Protein AF-A0A3D3F859-F1 (afdb_monomer)

Radius of gyration: 17.08 Å; Cα contacts (8 Å, |Δi|>4): 327; chains: 1; bounding box: 38×38×48 Å

Solvent-accessible surface area (backbone atoms only — not comparable to full-atom values): 7561 Å² total; per-residue (Å²): 124,96,85,59,93,46,58,95,74,42,59,61,60,40,31,48,37,22,49,73,57,42,80,54,40,36,91,86,74,36,31,60,62,65,73,79,54,64,38,40,60,86,56,61,68,41,61,53,76,40,70,26,67,45,70,56,100,63,44,75,45,24,84,40,12,32,36,32,29,44,62,58,16,49,78,38,71,59,47,74,49,77,48,78,49,73,48,87,45,74,31,44,40,35,43,32,40,36,41,23,63,10,62,39,98,88,68,44,11,40,25,40,34,42,12,32,37,37,22,83,56,28,70,51,84,89,40,62,29,81,48,77,31,74,49,78,30,77,72

Structure (mmCIF, N/CA/C/O backbone):
data_AF-A0A3D3F859-F1
#
_entry.id   AF-A0A3D3F859-F1
#
loop_
_atom_site.group_PDB
_atom_site.id
_atom_site.type_symbol
_atom_site.label_atom_id
_atom_site.label_alt_id
_atom_site.label_comp_id
_atom_site.label_asym_id
_atom_site.label_entity_id
_atom_site.label_seq_id
_atom_site.pdbx_PDB_ins_code
_atom_site.Cartn_x
_atom_site.Cartn_y
_atom_site.Cartn_z
_atom_site.occupancy
_atom_site.B_iso_or_equiv
_atom_site.auth_seq_id
_atom_site.auth_comp_id
_atom_site.auth_asym_id
_atom_site.auth_atom_id
_atom_site.pdbx_PDB_model_num
ATOM 1 N N . SER A 1 1 ? 14.978 -1.608 -13.515 1.00 47.59 1 SER A N 1
ATOM 2 C CA . SER A 1 1 ? 13.926 -1.858 -14.524 1.00 47.59 1 SER A CA 1
ATOM 3 C C . SER A 1 1 ? 13.729 -0.610 -15.373 1.00 47.59 1 SER A C 1
ATOM 5 O O . SER A 1 1 ? 13.739 0.492 -14.827 1.00 47.59 1 SER A O 1
ATOM 7 N N . GLN A 1 2 ? 13.616 -0.781 -16.689 1.00 55.16 2 GLN A N 1
ATOM 8 C CA . GLN A 1 2 ? 13.474 0.282 -17.695 1.00 55.16 2 GLN A CA 1
ATOM 9 C C . GLN A 1 2 ? 12.025 0.810 -17.804 1.00 55.16 2 GLN A C 1
ATOM 11 O O . GLN A 1 2 ? 11.792 1.817 -18.457 1.00 55.16 2 GLN A O 1
ATOM 16 N N . PHE A 1 3 ? 11.070 0.176 -17.106 1.00 68.19 3 PHE A N 1
ATOM 17 C CA . PHE A 1 3 ? 9.626 0.457 -17.197 1.00 68.19 3 PHE A CA 1
ATOM 18 C C . PHE A 1 3 ? 8.995 0.992 -15.901 1.00 68.19 3 PHE A C 1
ATOM 20 O O . PHE A 1 3 ? 7.774 1.012 -15.766 1.00 68.19 3 PHE A O 1
ATOM 27 N N . ARG A 1 4 ? 9.804 1.384 -14.909 1.00 74.38 4 ARG A N 1
ATOM 28 C CA . ARG A 1 4 ? 9.305 1.986 -13.663 1.00 74.38 4 ARG A CA 1
ATOM 29 C C . ARG A 1 4 ? 9.427 3.502 -13.749 1.00 74.38 4 ARG A C 1
ATOM 31 O O . ARG A 1 4 ? 10.433 4.000 -14.250 1.00 74.38 4 ARG A O 1
ATOM 38 N N . PHE A 1 5 ? 8.430 4.207 -13.222 1.00 80.31 5 PHE A N 1
ATOM 39 C CA . PHE A 1 5 ? 8.507 5.650 -13.031 1.00 80.31 5 PHE A CA 1
ATOM 40 C C . PHE A 1 5 ? 9.742 6.008 -12.191 1.00 80.31 5 PHE A C 1
ATOM 42 O O . PHE A 1 5 ? 10.028 5.345 -11.192 1.00 80.31 5 PHE A O 1
ATOM 49 N N . ARG A 1 6 ? 10.491 7.022 -12.629 1.00 82.81 6 ARG A N 1
ATOM 50 C CA . ARG A 1 6 ? 11.682 7.524 -11.938 1.00 82.81 6 ARG A CA 1
ATOM 51 C C . ARG A 1 6 ? 11.465 8.983 -11.592 1.00 82.81 6 ARG A C 1
ATOM 53 O O . ARG A 1 6 ? 11.428 9.824 -12.492 1.00 82.81 6 ARG A O 1
ATOM 60 N N . SER A 1 7 ? 11.362 9.284 -10.303 1.00 79.94 7 SER A N 1
ATOM 61 C CA . SER A 1 7 ? 11.333 10.668 -9.844 1.00 79.94 7 SER A CA 1
ATOM 62 C C . SER A 1 7 ? 12.655 11.349 -10.213 1.00 79.94 7 SER A C 1
ATOM 64 O O . SER A 1 7 ? 13.728 10.891 -9.825 1.00 79.94 7 SER A O 1
ATOM 66 N N . ARG A 1 8 ? 12.592 12.406 -11.037 1.00 8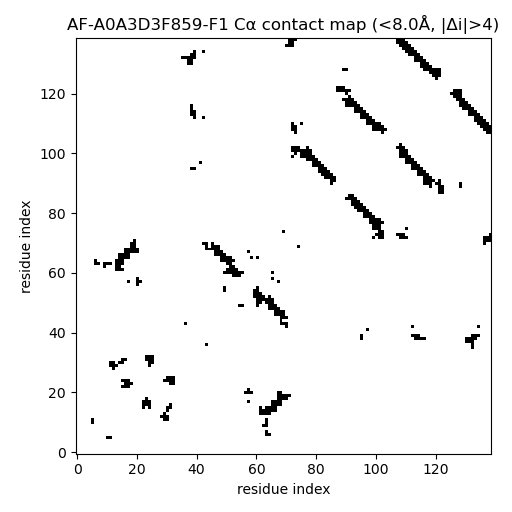4.00 8 ARG A N 1
ATOM 67 C CA . ARG A 1 8 ? 13.758 13.177 -11.530 1.00 84.00 8 ARG A CA 1
ATOM 68 C C . ARG A 1 8 ? 14.866 12.346 -12.208 1.00 84.00 8 ARG A C 1
ATOM 70 O O . ARG A 1 8 ? 16.006 12.786 -12.282 1.00 84.00 8 ARG A O 1
ATOM 77 N N . GLY A 1 9 ? 14.544 11.154 -12.712 1.00 84.56 9 GLY A N 1
ATOM 78 C CA . GLY A 1 9 ? 15.522 10.257 -13.339 1.00 84.56 9 GLY A CA 1
ATOM 79 C C . GLY A 1 9 ? 16.397 9.461 -12.361 1.00 84.56 9 GLY A C 1
ATOM 80 O O . GLY A 1 9 ? 17.195 8.643 -12.821 1.00 84.56 9 GLY A O 1
ATOM 81 N N . TYR A 1 10 ? 16.217 9.631 -11.046 1.00 86.75 10 TYR A N 1
ATOM 82 C CA . TYR A 1 10 ? 16.963 8.882 -10.036 1.00 86.75 10 TYR A CA 1
ATOM 83 C C . TYR A 1 10 ? 16.599 7.391 -10.025 1.00 86.75 10 TYR A C 1
ATOM 85 O O . TYR A 1 10 ? 15.497 6.970 -10.395 1.00 86.75 10 TYR A O 1
ATOM 93 N N . GLU A 1 11 ? 17.561 6.570 -9.607 1.00 86.31 11 GLU A N 1
ATOM 94 C CA . GLU A 1 11 ? 17.341 5.146 -9.367 1.00 86.31 11 GLU A CA 1
ATOM 95 C C . GLU A 1 11 ? 16.523 4.907 -8.088 1.00 86.31 11 GLU A C 1
ATOM 97 O O . GLU A 1 11 ? 16.605 5.672 -7.136 1.00 86.31 11 GLU A O 1
ATOM 102 N N . ASN A 1 12 ? 15.807 3.779 -8.020 1.00 84.44 12 ASN A N 1
ATOM 103 C CA . ASN A 1 12 ? 14.978 3.393 -6.864 1.00 84.44 12 ASN A CA 1
ATOM 104 C C . ASN A 1 12 ? 15.759 3.273 -5.545 1.00 84.44 12 ASN A C 1
ATOM 106 O O . ASN A 1 12 ? 15.176 3.356 -4.476 1.00 84.44 12 ASN A O 1
ATOM 110 N N . ARG A 1 13 ? 17.079 3.053 -5.603 1.00 86.38 13 ARG A N 1
ATOM 111 C CA . ARG A 1 13 ? 17.914 2.988 -4.391 1.00 86.38 13 ARG A CA 1
ATOM 112 C C . ARG A 1 13 ? 17.945 4.309 -3.617 1.00 86.38 13 ARG A C 1
ATOM 114 O O . ARG A 1 13 ? 18.386 4.338 -2.481 1.00 86.38 13 ARG A O 1
ATOM 121 N N . PHE A 1 14 ? 17.555 5.392 -4.285 1.00 88.25 14 PHE A N 1
ATOM 122 C CA . PHE A 1 14 ? 17.487 6.738 -3.742 1.00 88.25 14 PHE A CA 1
ATOM 123 C C . PHE A 1 14 ? 16.060 7.128 -3.333 1.00 88.25 14 PHE A C 1
ATOM 125 O O . PHE A 1 14 ? 15.814 8.295 -3.048 1.00 88.25 14 PHE A O 1
ATOM 132 N N . GLU A 1 15 ? 15.112 6.189 -3.373 1.00 89.06 15 GLU A N 1
ATOM 133 C CA . GLU A 1 15 ? 13.750 6.371 -2.880 1.00 89.06 15 GLU A CA 1
ATOM 134 C C . GLU A 1 15 ? 13.597 5.564 -1.593 1.00 89.06 15 GLU A C 1
ATOM 136 O O . GLU A 1 15 ? 13.706 4.335 -1.604 1.00 89.06 15 GLU A O 1
ATOM 141 N N . ASP A 1 16 ? 13.315 6.241 -0.486 1.00 91.06 16 ASP A N 1
ATOM 142 C CA . ASP A 1 16 ? 13.152 5.575 0.803 1.00 91.06 16 ASP A CA 1
ATOM 143 C C . ASP A 1 16 ? 11.683 5.287 1.089 1.00 91.06 16 ASP A C 1
ATOM 145 O O . ASP A 1 16 ? 10.813 6.147 0.945 1.00 91.06 16 ASP A O 1
ATOM 149 N N . ARG A 1 17 ? 11.394 4.061 1.519 1.00 91.75 17 ARG A N 1
ATOM 150 C CA . ARG A 1 17 ? 10.056 3.637 1.911 1.00 91.75 17 ARG A CA 1
ATOM 151 C C . ARG A 1 17 ? 10.042 3.152 3.339 1.00 91.75 17 ARG A C 1
ATOM 153 O O . ARG A 1 17 ? 10.797 2.265 3.740 1.00 91.75 17 ARG A O 1
ATOM 160 N N . TYR A 1 18 ? 9.105 3.713 4.075 1.00 93.12 18 TYR A N 1
ATOM 161 C CA . TYR A 1 18 ? 8.867 3.435 5.468 1.00 93.12 18 TYR A CA 1
ATOM 162 C C . TYR A 1 18 ? 7.504 2.771 5.630 1.00 93.12 18 TYR A C 1
ATOM 164 O O . TYR A 1 18 ? 6.578 3.019 4.856 1.00 93.12 18 TYR A O 1
ATOM 172 N N . ILE A 1 19 ? 7.378 1.916 6.638 1.00 92.81 19 ILE A N 1
ATOM 173 C CA . ILE A 1 19 ? 6.081 1.457 7.131 1.00 92.81 19 ILE A CA 1
ATOM 174 C C . ILE A 1 19 ? 6.026 1.817 8.605 1.00 92.81 19 ILE A C 1
ATOM 176 O O . ILE A 1 19 ? 6.883 1.398 9.384 1.00 92.81 19 ILE A O 1
ATOM 180 N N . ASN A 1 20 ? 5.032 2.619 8.983 1.00 91.69 20 ASN A N 1
ATOM 181 C CA . ASN A 1 20 ? 4.878 3.148 10.338 1.00 91.69 20 ASN A CA 1
ATOM 182 C C . ASN A 1 20 ? 6.162 3.820 10.877 1.00 91.69 20 ASN A C 1
ATOM 184 O O . ASN A 1 20 ? 6.457 3.728 12.066 1.00 91.69 20 ASN A O 1
ATOM 188 N N . GLY A 1 21 ? 6.929 4.485 10.004 1.00 90.38 21 GLY A N 1
ATOM 189 C CA . GLY A 1 21 ? 8.180 5.172 10.349 1.00 90.38 21 GLY A CA 1
ATOM 190 C C . GLY A 1 21 ? 9.432 4.288 10.410 1.00 90.38 21 GLY A C 1
ATOM 191 O O . GLY A 1 21 ? 10.530 4.807 10.581 1.00 90.38 21 GLY A O 1
ATOM 192 N N . VAL A 1 22 ? 9.312 2.972 10.226 1.00 91.25 22 VAL A N 1
ATOM 193 C CA . VAL A 1 22 ? 10.462 2.055 10.134 1.00 91.25 22 VAL A CA 1
ATOM 194 C C . VAL A 1 22 ? 10.880 1.925 8.674 1.00 91.25 22 VAL A C 1
ATOM 196 O O . VAL A 1 22 ? 10.012 1.801 7.818 1.00 91.25 22 VAL A O 1
ATOM 199 N N . ASN A 1 23 ? 12.179 1.956 8.364 1.00 91.31 23 ASN A N 1
ATOM 200 C CA . ASN A 1 23 ? 12.660 1.791 6.989 1.00 91.31 23 ASN A CA 1
ATOM 201 C C . ASN A 1 23 ? 12.492 0.327 6.534 1.00 91.31 23 ASN A C 1
ATOM 203 O O . ASN A 1 23 ? 12.934 -0.592 7.223 1.00 91.31 23 ASN A O 1
ATOM 207 N N . PHE A 1 24 ? 11.849 0.120 5.383 1.00 91.88 24 PHE A N 1
ATOM 208 C CA . PHE A 1 24 ? 11.580 -1.198 4.792 1.00 91.88 24 PHE A CA 1
ATOM 209 C C . PHE A 1 24 ? 12.299 -1.412 3.450 1.00 91.88 24 PHE A C 1
ATOM 211 O O . PHE A 1 24 ? 11.985 -2.353 2.710 1.00 91.88 24 PHE A O 1
ATOM 218 N N . ASN A 1 25 ? 13.261 -0.554 3.107 1.00 91.31 25 ASN A N 1
ATOM 219 C CA . ASN A 1 25 ? 14.145 -0.812 1.982 1.00 91.31 25 ASN A CA 1
ATOM 220 C C . ASN A 1 25 ? 15.071 -1.989 2.319 1.00 91.31 25 ASN A C 1
ATOM 222 O O . ASN A 1 25 ? 15.553 -2.147 3.439 1.00 91.31 25 ASN A O 1
ATOM 226 N N . ASP A 1 26 ? 15.304 -2.844 1.328 1.00 89.44 26 ASP A N 1
ATOM 227 C CA . ASP A 1 26 ? 16.219 -3.978 1.429 1.00 89.44 26 ASP A CA 1
ATOM 228 C C . ASP A 1 26 ? 17.637 -3.481 1.763 1.00 89.44 26 ASP A C 1
ATOM 230 O O . ASP A 1 26 ? 18.154 -2.603 1.077 1.00 89.44 26 ASP A O 1
ATOM 234 N N . GLN A 1 27 ? 18.279 -4.047 2.788 1.00 85.75 27 GLN A N 1
ATOM 235 C CA . GLN A 1 27 ? 19.609 -3.609 3.237 1.00 85.75 27 GLN A CA 1
ATOM 236 C C . GLN A 1 27 ? 20.711 -3.844 2.193 1.00 85.75 27 GLN A C 1
ATOM 238 O O . GLN A 1 27 ? 21.713 -3.135 2.188 1.00 85.75 27 GLN A O 1
ATOM 243 N N . ILE A 1 28 ? 20.539 -4.828 1.306 1.00 86.62 28 ILE A N 1
ATOM 244 C CA . ILE A 1 28 ? 21.525 -5.187 0.282 1.00 86.62 28 ILE A CA 1
ATOM 245 C C . ILE A 1 28 ? 21.252 -4.399 -0.998 1.00 86.62 28 ILE A C 1
ATOM 247 O O . ILE A 1 28 ? 22.154 -3.801 -1.582 1.00 86.62 28 ILE A O 1
ATOM 251 N N . ARG A 1 29 ? 20.000 -4.412 -1.468 1.00 85.25 29 ARG A N 1
ATOM 252 C CA . ARG A 1 29 ? 19.632 -3.793 -2.755 1.00 85.25 29 ARG A CA 1
ATOM 253 C C . ARG A 1 29 ? 19.266 -2.313 -2.635 1.00 85.25 29 ARG A C 1
ATOM 255 O O . ARG A 1 29 ? 19.185 -1.641 -3.661 1.00 85.25 29 ARG A O 1
ATOM 262 N N . GLY A 1 30 ? 19.011 -1.820 -1.426 1.00 87.62 30 GLY A N 1
ATOM 263 C CA . GLY A 1 30 ? 18.595 -0.444 -1.146 1.00 87.62 30 GLY A CA 1
ATOM 264 C C . GLY A 1 30 ? 17.189 -0.101 -1.637 1.00 87.62 30 GLY A C 1
ATOM 265 O O . GLY A 1 30 ? 16.835 1.068 -1.694 1.00 87.62 30 GLY A O 1
ATOM 266 N N . VAL A 1 31 ? 16.383 -1.090 -2.037 1.00 89.62 31 VAL A N 1
ATOM 267 C CA . VAL A 1 31 ? 15.070 -0.871 -2.665 1.00 89.62 31 VAL A CA 1
ATOM 268 C C . VAL A 1 31 ? 13.955 -1.535 -1.879 1.00 89.62 31 VAL A C 1
ATOM 270 O O . VAL A 1 31 ? 14.120 -2.629 -1.345 1.00 89.62 31 VAL A O 1
ATOM 273 N N . PHE A 1 32 ? 12.781 -0.914 -1.872 1.00 89.69 32 PHE A N 1
ATOM 274 C CA . PHE A 1 32 ? 11.592 -1.519 -1.289 1.00 89.69 32 PHE A CA 1
ATOM 275 C C . PHE A 1 32 ? 11.128 -2.751 -2.070 1.00 89.69 32 PHE A C 1
ATOM 277 O O . PHE A 1 32 ? 10.984 -2.722 -3.300 1.00 89.69 32 PHE A O 1
ATOM 284 N N . ASN A 1 33 ? 10.833 -3.829 -1.347 1.00 88.12 33 ASN A N 1
ATOM 285 C CA . ASN A 1 33 ? 10.320 -5.045 -1.952 1.00 88.12 33 ASN A CA 1
ATOM 286 C C . ASN A 1 33 ? 8.792 -4.998 -2.102 1.00 88.12 33 ASN A C 1
ATOM 288 O O . ASN A 1 33 ? 8.053 -5.360 -1.198 1.00 88.12 33 ASN A O 1
ATOM 292 N N . TYR A 1 34 ? 8.302 -4.636 -3.285 1.00 85.25 34 TYR A N 1
ATOM 293 C CA . TYR A 1 34 ? 6.860 -4.598 -3.562 1.00 85.25 34 TYR A CA 1
ATOM 294 C C . TYR A 1 34 ? 6.177 -5.970 -3.564 1.00 85.25 34 TYR A C 1
ATOM 296 O O . TYR A 1 34 ? 4.948 -6.029 -3.512 1.00 85.25 34 TYR A O 1
ATOM 304 N N . SER A 1 35 ? 6.931 -7.073 -3.633 1.00 82.94 35 SER A N 1
ATOM 305 C CA . SER A 1 35 ? 6.326 -8.403 -3.568 1.00 82.94 35 SER A CA 1
ATOM 306 C C . SER A 1 35 ? 5.774 -8.714 -2.176 1.00 82.94 35 SER A C 1
ATOM 308 O O . SER A 1 35 ? 4.832 -9.495 -2.086 1.00 82.94 35 SER A O 1
ATOM 310 N N . SER A 1 36 ? 6.310 -8.097 -1.112 1.00 83.38 36 SER A N 1
ATOM 311 C CA . SER A 1 36 ? 5.851 -8.318 0.270 1.00 83.38 36 SER A CA 1
ATOM 312 C C . SER A 1 36 ? 4.452 -7.751 0.527 1.00 83.38 36 SER A C 1
ATOM 314 O O . SER A 1 36 ? 3.719 -8.270 1.360 1.00 83.38 36 SER A O 1
ATOM 316 N N . ILE A 1 37 ? 4.051 -6.733 -0.236 1.00 86.12 37 ILE A N 1
ATOM 317 C CA . ILE A 1 37 ? 2.727 -6.098 -0.157 1.00 86.12 37 ILE A CA 1
ATOM 318 C C . ILE A 1 37 ? 1.841 -6.432 -1.371 1.00 86.12 37 ILE A C 1
ATOM 320 O O . ILE A 1 37 ? 0.835 -5.772 -1.641 1.00 86.12 37 ILE A O 1
ATOM 324 N N . GLY A 1 38 ? 2.218 -7.473 -2.119 1.00 76.75 38 GLY A N 1
ATOM 325 C CA . GLY A 1 38 ? 1.740 -7.828 -3.456 1.00 76.75 38 GLY A CA 1
ATOM 326 C C . GLY A 1 38 ? 0.278 -8.264 -3.595 1.00 76.75 38 GLY A C 1
ATOM 327 O O . GLY A 1 38 ? -0.088 -8.733 -4.663 1.00 76.75 38 GLY A O 1
ATOM 328 N N . ALA A 1 39 ? -0.578 -8.094 -2.593 1.00 82.88 39 ALA A N 1
ATOM 329 C CA . ALA A 1 39 ? -2.037 -8.164 -2.722 1.00 82.88 39 ALA A CA 1
ATOM 330 C C . ALA A 1 39 ? -2.752 -7.417 -1.578 1.00 82.88 39 ALA A C 1
ATOM 332 O O . ALA A 1 39 ? -3.900 -7.712 -1.267 1.00 82.88 39 ALA A O 1
ATOM 333 N N . LEU A 1 40 ? -2.078 -6.440 -0.963 1.00 88.88 40 LEU A N 1
ATOM 334 C CA . LEU A 1 40 ? -2.549 -5.715 0.223 1.00 88.88 40 LEU A CA 1
ATOM 335 C C . LEU A 1 40 ? -2.806 -4.234 -0.072 1.00 88.88 40 LEU A C 1
ATOM 337 O O . LEU A 1 40 ? -2.660 -3.384 0.799 1.00 88.88 40 LEU A O 1
ATOM 341 N N . ASN A 1 41 ? -3.193 -3.907 -1.307 1.00 88.69 41 ASN A N 1
ATOM 342 C CA . ASN A 1 41 ? -3.323 -2.519 -1.759 1.00 88.69 41 ASN A CA 1
ATOM 343 C C . ASN A 1 41 ? -4.257 -1.670 -0.883 1.00 88.69 41 ASN A C 1
ATOM 345 O O . ASN A 1 41 ? -4.018 -0.478 -0.733 1.00 88.69 41 ASN A O 1
ATOM 349 N N . ASP A 1 42 ? -5.311 -2.266 -0.319 1.00 86.75 42 ASP A N 1
ATOM 350 C CA . ASP A 1 42 ? -6.222 -1.546 0.577 1.00 86.75 42 ASP A CA 1
ATOM 351 C C . ASP A 1 42 ? -5.557 -1.162 1.905 1.00 86.75 42 ASP A C 1
ATOM 353 O O . ASP A 1 42 ? -5.912 -0.135 2.480 1.00 86.75 42 ASP A O 1
ATOM 357 N N . MET A 1 43 ? -4.578 -1.948 2.359 1.00 89.56 43 MET A N 1
ATOM 358 C CA . MET A 1 43 ? -3.794 -1.674 3.567 1.00 89.56 43 MET A CA 1
ATOM 359 C C . MET A 1 43 ? -2.658 -0.686 3.275 1.00 89.56 43 MET A C 1
ATOM 361 O O . MET A 1 43 ? -2.316 0.154 4.094 1.00 89.56 43 MET A O 1
ATOM 365 N N . THR A 1 44 ? -2.082 -0.725 2.073 1.00 91.06 44 THR A N 1
ATOM 366 C CA . THR A 1 44 ? -0.900 0.089 1.742 1.00 91.06 44 THR A CA 1
ATOM 367 C C . THR A 1 44 ? -1.227 1.460 1.152 1.00 91.06 44 THR A C 1
ATOM 369 O O . THR A 1 44 ? -0.314 2.177 0.759 1.00 91.06 44 THR A O 1
ATOM 372 N N . ARG A 1 45 ? -2.510 1.799 0.985 1.00 87.94 45 ARG A N 1
ATOM 373 C CA . ARG A 1 45 ? -2.934 3.056 0.338 1.00 87.94 45 ARG A CA 1
ATOM 374 C C . ARG A 1 45 ? -2.834 4.277 1.246 1.00 87.94 45 ARG A C 1
ATOM 376 O O . ARG A 1 45 ? -2.849 5.393 0.744 1.00 87.94 45 ARG A O 1
ATOM 383 N N . ASN A 1 46 ? -2.850 4.059 2.557 1.00 90.19 46 ASN A N 1
ATOM 384 C CA . ASN A 1 46 ? -2.808 5.129 3.537 1.00 90.19 46 ASN A CA 1
ATOM 385 C C . ASN A 1 46 ? -1.349 5.445 3.853 1.00 90.19 46 ASN A C 1
ATOM 387 O O . ASN A 1 46 ? -0.579 4.532 4.152 1.00 90.19 46 ASN A O 1
ATOM 391 N N . GLY A 1 47 ? -0.964 6.712 3.787 1.00 89.06 47 GLY A N 1
ATOM 392 C CA . GLY A 1 47 ? 0.416 7.106 4.011 1.00 89.06 47 GLY A CA 1
ATOM 393 C C . GLY A 1 47 ? 0.709 8.533 3.588 1.00 89.06 47 GLY A C 1
ATOM 394 O O . GLY A 1 47 ? -0.117 9.199 2.966 1.00 89.06 47 GLY A O 1
ATOM 395 N N . ASP A 1 48 ? 1.924 8.951 3.911 1.00 90.69 48 ASP A N 1
ATOM 396 C CA . ASP A 1 48 ? 2.452 10.272 3.615 1.00 90.69 48 ASP A CA 1
ATOM 397 C C . ASP A 1 48 ? 3.603 10.145 2.623 1.00 90.69 48 ASP A C 1
ATOM 399 O O . ASP A 1 48 ? 4.463 9.273 2.753 1.00 90.69 48 ASP A O 1
ATOM 403 N N . ALA A 1 49 ? 3.646 11.035 1.637 1.00 90.00 49 ALA A N 1
ATOM 404 C CA . ALA A 1 49 ? 4.756 11.133 0.703 1.00 90.00 49 ALA A CA 1
ATOM 405 C C . ALA A 1 49 ? 5.409 12.503 0.849 1.00 90.00 49 ALA A C 1
ATOM 407 O O . ALA A 1 49 ? 4.744 13.538 0.788 1.00 90.00 49 ALA A O 1
ATOM 408 N N . VAL A 1 50 ? 6.723 12.501 1.030 1.00 89.56 50 VAL A N 1
ATOM 409 C CA . VAL A 1 50 ? 7.535 13.702 1.137 1.00 89.56 50 VAL A CA 1
ATOM 410 C C . VAL A 1 50 ? 8.503 13.739 -0.028 1.00 89.56 50 VAL A C 1
ATOM 412 O O . VAL A 1 50 ? 9.220 12.786 -0.337 1.00 89.56 50 VAL A O 1
ATOM 415 N N . ASN A 1 51 ? 8.481 14.868 -0.720 1.00 85.62 51 ASN A N 1
ATOM 416 C CA . ASN A 1 51 ? 9.248 15.040 -1.932 1.00 85.62 51 ASN A CA 1
ATOM 417 C C . ASN A 1 51 ? 10.671 15.488 -1.593 1.00 85.62 51 ASN A C 1
ATOM 419 O O . A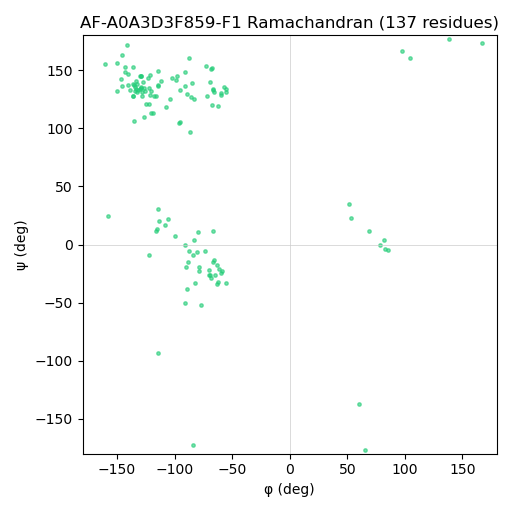SN A 1 51 ? 10.879 16.528 -0.967 1.00 85.62 51 ASN A O 1
ATOM 423 N N . TYR A 1 52 ? 11.648 14.749 -2.115 1.00 84.62 52 TYR A N 1
ATOM 424 C CA . TYR A 1 52 ? 13.064 15.116 -2.097 1.00 84.62 52 TYR A CA 1
ATOM 425 C C . TYR A 1 52 ? 13.627 15.281 -0.668 1.00 84.62 52 TYR A C 1
ATOM 427 O O . TYR A 1 52 ? 13.349 14.486 0.226 1.00 84.62 52 TYR A O 1
ATOM 435 N N . PHE A 1 53 ? 14.430 16.325 -0.457 1.00 84.62 53 PHE A N 1
ATOM 436 C CA . PHE A 1 53 ? 15.113 16.642 0.798 1.00 84.62 53 PHE A CA 1
ATOM 437 C C . PHE A 1 53 ? 14.230 17.329 1.846 1.00 84.62 53 PHE A C 1
ATOM 439 O O . PHE A 1 53 ? 14.753 17.880 2.812 1.00 84.62 53 PHE A O 1
ATOM 446 N N . ALA A 1 54 ? 12.912 17.380 1.648 1.00 85.19 54 ALA A N 1
ATOM 447 C CA . ALA A 1 54 ? 12.051 17.959 2.665 1.00 85.19 54 ALA A CA 1
ATOM 448 C C . ALA A 1 54 ? 12.086 17.075 3.931 1.00 85.19 54 ALA A C 1
ATOM 450 O O . ALA A 1 54 ? 11.940 15.853 3.824 1.00 85.19 54 ALA A O 1
ATOM 451 N N . PRO A 1 55 ? 12.288 17.665 5.123 1.00 83.75 55 PRO A N 1
ATOM 452 C CA . PRO A 1 55 ? 12.251 16.911 6.365 1.00 83.75 55 PRO A CA 1
ATOM 453 C C . PRO A 1 55 ? 10.825 16.431 6.648 1.00 83.75 55 PRO A C 1
ATOM 455 O O . PRO A 1 55 ? 9.842 17.074 6.275 1.00 83.75 55 PRO A O 1
ATOM 458 N N . SER A 1 56 ? 10.713 15.303 7.340 1.00 86.00 56 SER A N 1
ATOM 459 C CA . SER A 1 56 ? 9.438 14.711 7.742 1.00 86.00 56 SER A CA 1
ATOM 460 C C . SER A 1 56 ? 9.537 14.127 9.148 1.00 86.00 56 SER A C 1
ATOM 462 O O . SER A 1 56 ? 10.623 14.014 9.714 1.00 86.00 56 SER A O 1
ATOM 464 N N . SER A 1 57 ? 8.408 13.699 9.709 1.00 85.25 57 SER A N 1
ATOM 465 C CA . SER A 1 57 ? 8.369 13.029 11.015 1.00 85.25 57 SER A CA 1
ATOM 466 C C . SER A 1 57 ? 9.063 11.659 11.036 1.00 85.25 57 SER A C 1
ATOM 468 O O . SER A 1 57 ? 9.298 11.125 12.116 1.00 85.25 57 SER A O 1
ATOM 470 N N . PHE A 1 58 ? 9.385 11.086 9.873 1.00 85.38 58 PHE A N 1
ATOM 471 C CA . PHE A 1 58 ? 9.936 9.732 9.738 1.00 85.38 58 PHE A CA 1
ATOM 472 C C . PHE A 1 58 ? 11.296 9.676 9.025 1.00 85.38 58 PHE A C 1
ATOM 474 O O . PHE A 1 58 ? 11.934 8.626 9.005 1.00 85.38 58 PHE A O 1
ATOM 481 N N . THR A 1 59 ? 11.761 10.780 8.434 1.00 86.38 59 THR A N 1
ATOM 482 C CA . THR A 1 59 ? 13.067 10.852 7.767 1.00 86.38 59 THR A CA 1
ATOM 483 C C . THR A 1 59 ? 13.559 12.289 7.606 1.00 86.38 59 THR A C 1
ATOM 485 O O . THR A 1 59 ? 12.761 13.224 7.514 1.00 86.38 59 THR A O 1
ATOM 488 N N . PHE A 1 60 ? 14.880 12.449 7.493 1.00 84.19 60 PHE A N 1
ATOM 489 C CA . PHE A 1 60 ? 15.542 13.706 7.125 1.00 84.19 60 PHE A CA 1
ATOM 490 C C . PHE A 1 60 ? 15.391 14.062 5.633 1.00 84.19 60 PHE A C 1
ATOM 492 O O . PHE A 1 60 ? 15.796 15.147 5.224 1.00 84.19 60 PHE A O 1
ATOM 499 N N . GLY A 1 61 ? 14.791 13.172 4.837 1.00 81.44 61 GLY A N 1
ATOM 500 C CA . GLY A 1 61 ? 14.561 13.344 3.404 1.00 81.44 61 GLY A CA 1
ATOM 501 C C . GLY A 1 61 ? 15.534 12.522 2.560 1.00 81.44 61 GLY A C 1
ATOM 502 O O . GLY A 1 61 ? 16.593 12.102 3.027 1.00 81.44 61 GLY A O 1
ATOM 503 N N . SER A 1 62 ? 15.166 12.288 1.301 1.00 85.19 62 SER A N 1
ATOM 504 C CA . SER A 1 62 ? 15.936 11.463 0.365 1.00 85.19 62 SER A CA 1
ATOM 505 C C . SER A 1 62 ? 15.930 12.079 -1.023 1.00 85.19 62 SER A C 1
ATOM 507 O O . SER A 1 62 ? 14.945 12.688 -1.437 1.00 85.19 62 SER A O 1
ATOM 509 N N . ILE A 1 63 ? 17.013 11.935 -1.785 1.00 87.56 63 ILE A N 1
ATOM 510 C CA . ILE A 1 63 ? 17.156 12.629 -3.075 1.00 87.56 63 ILE A CA 1
ATOM 511 C C . ILE A 1 63 ? 16.082 12.209 -4.100 1.00 87.56 63 ILE A C 1
ATOM 513 O O . ILE A 1 63 ? 15.628 13.044 -4.888 1.00 87.56 63 ILE A O 1
ATOM 517 N N . GLY A 1 64 ? 15.626 10.952 -4.056 1.00 85.69 64 GLY A N 1
ATOM 518 C CA . GLY A 1 64 ? 14.517 10.426 -4.862 1.00 85.69 64 GLY A CA 1
ATOM 519 C C . GLY A 1 64 ? 13.131 10.618 -4.234 1.00 85.69 64 GLY A C 1
ATOM 520 O O . GLY A 1 64 ? 12.128 10.386 -4.906 1.00 85.69 64 GLY A O 1
ATOM 521 N N . GLY A 1 65 ? 13.063 11.115 -2.997 1.00 89.69 65 GLY A N 1
ATOM 522 C CA . GLY A 1 65 ? 11.845 11.246 -2.199 1.00 89.69 65 GLY A CA 1
ATOM 523 C C . GLY A 1 65 ? 11.652 10.101 -1.209 1.00 89.69 65 GLY A C 1
ATOM 524 O O . GLY A 1 65 ? 12.328 9.071 -1.266 1.00 89.69 65 GLY A O 1
ATOM 525 N N . SER A 1 66 ? 10.729 10.308 -0.275 1.00 91.19 66 SER A N 1
ATOM 526 C CA . SER A 1 66 ? 10.453 9.360 0.797 1.00 91.19 66 SER A CA 1
ATOM 527 C C . SER A 1 66 ? 8.957 9.175 1.000 1.00 91.19 66 SER A C 1
ATOM 529 O O . SER A 1 66 ? 8.196 10.136 0.998 1.00 91.19 66 SER A O 1
ATOM 531 N N . GLU A 1 67 ? 8.527 7.938 1.198 1.00 91.75 67 GLU A N 1
ATOM 532 C CA . GLU A 1 67 ? 7.121 7.583 1.395 1.00 91.75 67 GLU A CA 1
ATOM 533 C C . GLU A 1 67 ? 6.984 6.766 2.676 1.00 91.75 67 GLU A C 1
ATOM 535 O O . GLU A 1 67 ? 7.764 5.847 2.912 1.00 91.75 67 GLU A O 1
ATOM 540 N N . ASN A 1 68 ? 5.994 7.079 3.502 1.00 93.31 68 ASN A N 1
ATOM 541 C CA . ASN A 1 68 ? 5.672 6.340 4.710 1.00 93.31 68 ASN A CA 1
ATOM 542 C C . ASN A 1 68 ? 4.262 5.774 4.608 1.00 93.31 68 ASN A C 1
ATOM 544 O O . ASN A 1 68 ? 3.281 6.512 4.630 1.00 93.31 68 ASN A O 1
ATOM 548 N N . ILE A 1 69 ? 4.166 4.454 4.534 1.00 93.81 69 ILE A N 1
ATOM 549 C CA . ILE A 1 69 ? 2.899 3.738 4.520 1.00 93.81 69 ILE A CA 1
ATOM 550 C C . ILE A 1 69 ? 2.433 3.566 5.964 1.00 93.81 69 ILE A C 1
ATOM 552 O O . ILE A 1 69 ? 3.137 3.007 6.807 1.00 93.81 69 ILE A O 1
ATOM 556 N N . ASN A 1 70 ? 1.221 4.019 6.248 1.00 92.62 70 ASN A N 1
ATOM 557 C CA . ASN A 1 70 ? 0.606 3.904 7.556 1.00 92.62 70 ASN A CA 1
ATOM 558 C C . ASN A 1 70 ? -0.295 2.667 7.595 1.00 92.62 70 ASN A C 1
ATOM 560 O O . ASN A 1 70 ? -1.398 2.664 7.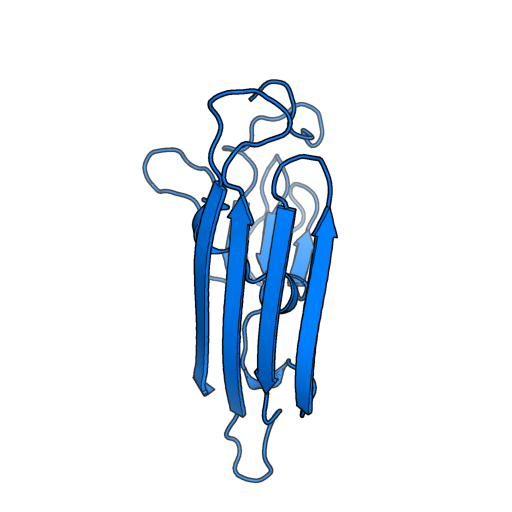051 1.00 92.62 70 ASN A O 1
ATOM 564 N N . MET A 1 71 ? 0.198 1.625 8.265 1.00 92.38 71 MET A N 1
ATOM 565 C CA . MET A 1 71 ? -0.499 0.356 8.468 1.00 92.38 71 MET A CA 1
ATOM 566 C C . MET A 1 71 ? -1.028 0.185 9.898 1.00 92.38 71 MET A C 1
ATOM 568 O O . MET A 1 71 ? -1.231 -0.940 10.347 1.00 92.38 71 MET A O 1
ATOM 572 N N . ARG A 1 72 ? -1.215 1.275 10.647 1.00 91.62 72 ARG A N 1
ATOM 573 C CA . ARG A 1 72 ? -1.754 1.223 12.014 1.00 91.62 72 ARG A CA 1
ATOM 574 C C . ARG A 1 72 ? -3.207 0.760 12.022 1.00 91.62 72 ARG A C 1
ATOM 576 O O . ARG A 1 72 ? -4.015 1.250 11.233 1.00 91.62 72 ARG A O 1
ATOM 583 N N . ALA A 1 73 ? -3.537 -0.167 12.920 1.00 90.31 73 ALA A N 1
ATOM 584 C CA . ALA A 1 73 ? -4.855 -0.793 12.964 1.00 90.31 73 ALA A CA 1
ATOM 585 C C . ALA A 1 73 ? -5.966 0.223 13.278 1.00 90.31 73 ALA A C 1
ATOM 587 O O . ALA A 1 73 ? -7.058 0.113 12.718 1.00 90.31 73 ALA A O 1
ATOM 588 N N . GLY A 1 74 ? -5.676 1.235 14.106 1.00 88.38 74 GLY A N 1
ATOM 589 C CA . GLY A 1 74 ? -6.636 2.276 14.479 1.00 88.38 74 GLY A CA 1
ATOM 590 C C . GLY A 1 74 ? -6.996 3.250 13.355 1.00 88.38 74 GLY A C 1
ATOM 591 O O . GLY A 1 74 ? -8.069 3.847 13.389 1.00 88.38 74 GLY A O 1
ATOM 592 N N . ASN A 1 75 ? -6.143 3.383 12.333 1.00 89.25 75 ASN A N 1
ATOM 593 C CA . ASN A 1 75 ? -6.344 4.331 11.231 1.00 89.25 75 ASN A CA 1
ATOM 594 C C . ASN A 1 75 ? -7.246 3.791 10.113 1.00 89.25 75 ASN A C 1
ATOM 596 O O . ASN A 1 75 ? -7.618 4.534 9.202 1.00 89.25 75 ASN A O 1
ATOM 600 N N . TYR A 1 76 ? -7.601 2.507 10.152 1.00 91.56 76 TYR A N 1
ATOM 601 C CA . TYR A 1 76 ? -8.522 1.932 9.183 1.00 91.56 76 TYR A CA 1
ATOM 602 C C . TYR A 1 76 ? -9.976 2.152 9.597 1.00 91.56 76 TYR A C 1
ATOM 604 O O . TYR A 1 76 ? -10.358 1.987 10.754 1.00 91.56 76 TYR A O 1
ATOM 612 N N . THR A 1 77 ? -10.817 2.480 8.616 1.00 88.62 77 THR A N 1
ATOM 613 C CA . THR A 1 77 ? -12.261 2.604 8.817 1.00 88.62 77 THR A CA 1
ATOM 614 C C . THR A 1 77 ? -12.849 1.281 9.301 1.00 88.62 77 THR A C 1
ATOM 616 O O . THR A 1 77 ? -12.625 0.239 8.685 1.00 88.62 77 THR A O 1
ATOM 619 N N . ARG A 1 78 ? -13.642 1.336 10.376 1.00 92.25 78 ARG A N 1
ATOM 620 C CA . ARG A 1 78 ? -14.384 0.184 10.895 1.00 92.25 78 ARG A CA 1
ATOM 621 C C . ARG A 1 78 ? -15.270 -0.430 9.808 1.00 92.25 78 ARG A C 1
ATOM 623 O O . ARG A 1 78 ? -16.049 0.273 9.169 1.00 92.25 78 ARG A O 1
ATOM 630 N N . GLY A 1 79 ? -15.196 -1.747 9.656 1.00 92.75 79 GLY A N 1
ATOM 631 C CA . GLY A 1 79 ? -16.031 -2.519 8.744 1.00 92.75 79 GLY A CA 1
ATOM 632 C C . GLY A 1 79 ? -15.271 -3.605 7.989 1.00 92.75 79 GLY A C 1
ATOM 633 O O . GLY A 1 79 ? -14.056 -3.765 8.108 1.00 92.75 79 GLY A O 1
ATOM 634 N N . GLY A 1 80 ? -16.029 -4.364 7.202 1.00 93.56 80 GLY A N 1
ATOM 635 C CA . GLY A 1 80 ? -15.507 -5.340 6.254 1.00 93.56 80 GLY A CA 1
ATOM 636 C C . GLY A 1 80 ? -15.546 -4.797 4.829 1.00 93.56 80 GLY A C 1
ATOM 637 O O . GLY A 1 80 ? -16.494 -4.116 4.443 1.00 93.56 80 GLY A O 1
ATOM 638 N N . LYS A 1 81 ? -14.537 -5.132 4.030 1.00 92.56 81 LYS A N 1
ATOM 639 C CA . LYS A 1 81 ? -14.490 -4.836 2.599 1.00 92.56 81 LYS A CA 1
ATOM 640 C C . LYS A 1 81 ? -14.040 -6.076 1.844 1.00 92.56 81 LYS A C 1
ATOM 642 O O . LYS A 1 81 ? -13.033 -6.685 2.190 1.00 92.56 81 LYS A O 1
ATOM 647 N N . VAL A 1 82 ? -14.763 -6.412 0.782 1.00 93.38 82 VAL A N 1
ATOM 648 C CA . VAL A 1 82 ? -14.379 -7.460 -0.165 1.00 93.38 82 VAL A CA 1
ATOM 649 C C . VAL A 1 82 ? -14.253 -6.832 -1.543 1.00 93.38 82 VAL A C 1
ATOM 651 O O . VAL A 1 82 ? -15.123 -6.081 -1.975 1.00 93.38 82 VAL A O 1
ATOM 654 N N . THR A 1 83 ? -13.152 -7.121 -2.227 1.00 92.00 83 THR A N 1
ATOM 655 C CA . THR A 1 83 ? -12.880 -6.652 -3.584 1.00 92.00 83 THR A CA 1
ATOM 656 C C . THR A 1 83 ? -12.586 -7.850 -4.468 1.00 92.00 83 THR A C 1
ATOM 658 O O . THR A 1 83 ? -11.625 -8.578 -4.225 1.00 92.00 83 THR A O 1
ATOM 661 N N . LEU A 1 84 ? -13.385 -8.019 -5.517 1.00 92.25 84 LEU A N 1
ATOM 662 C CA . LEU A 1 84 ? -13.150 -8.988 -6.580 1.00 92.25 84 LEU A CA 1
ATOM 663 C C 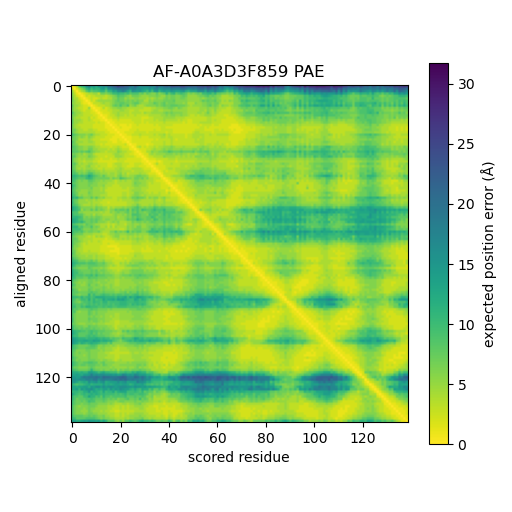. LEU A 1 84 ? -12.889 -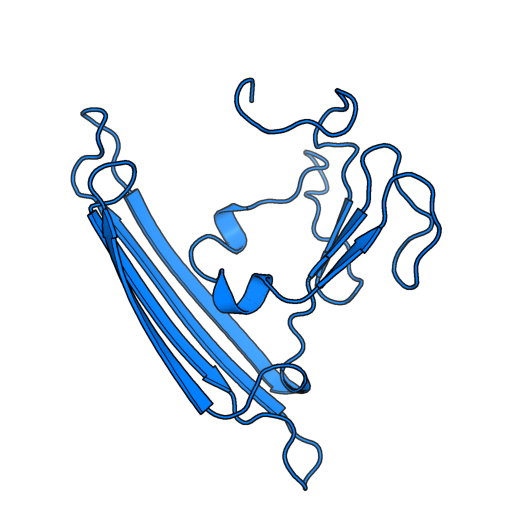8.228 -7.875 1.00 92.25 84 LEU A C 1
ATOM 665 O O . LEU A 1 84 ? -13.550 -7.234 -8.174 1.00 92.25 84 LEU A O 1
ATOM 669 N N . SER A 1 85 ? -11.889 -8.650 -8.635 1.00 90.62 85 SER A N 1
ATOM 670 C CA . SER A 1 85 ? -11.551 -8.021 -9.908 1.00 90.62 85 SER A CA 1
ATOM 671 C C . SER A 1 85 ? -11.050 -9.064 -10.888 1.00 90.62 85 SER A C 1
ATOM 673 O O . SER A 1 85 ? -10.231 -9.912 -10.535 1.00 90.62 85 SER A O 1
ATOM 675 N N . LEU A 1 86 ? -11.520 -8.962 -12.126 1.00 90.12 86 LEU A N 1
ATOM 676 C CA . LEU A 1 86 ? -11.063 -9.774 -13.243 1.00 90.12 86 LEU A CA 1
ATOM 677 C C . LEU A 1 86 ? -10.309 -8.876 -14.224 1.00 90.12 86 LEU A C 1
ATOM 679 O O . LEU A 1 86 ? -10.685 -7.722 -14.428 1.00 90.12 86 LEU A O 1
ATOM 683 N N . THR A 1 87 ? -9.222 -9.372 -14.805 1.00 85.38 87 THR A N 1
ATOM 684 C CA . THR A 1 87 ? -8.467 -8.635 -15.829 1.00 85.38 87 THR A CA 1
ATOM 685 C C . THR A 1 87 ? -7.896 -9.599 -16.866 1.00 85.38 87 THR A C 1
ATOM 687 O O . THR A 1 87 ? -7.879 -10.805 -16.656 1.00 85.38 87 THR A O 1
ATOM 690 N N . ASN A 1 88 ? -7.495 -9.087 -18.028 1.00 80.25 88 ASN A N 1
ATOM 691 C CA . ASN A 1 88 ? -7.007 -9.874 -19.168 1.00 80.25 88 ASN A CA 1
ATOM 692 C C . ASN A 1 88 ? -5.515 -9.628 -19.456 1.00 80.25 88 ASN A C 1
ATOM 694 O O . ASN A 1 88 ? -5.054 -9.843 -20.576 1.00 80.25 88 ASN A O 1
ATOM 698 N N . ARG A 1 89 ? -4.770 -9.120 -18.463 1.00 76.12 89 ARG A N 1
ATOM 699 C CA . ARG A 1 89 ? -3.375 -8.692 -18.628 1.00 76.12 89 ARG A CA 1
ATOM 700 C C . ARG A 1 89 ? -2.398 -9.548 -17.821 1.00 76.12 89 ARG A C 1
ATOM 702 O O . ARG A 1 89 ? -1.926 -10.570 -18.296 1.00 76.12 89 ARG A O 1
ATOM 709 N N . ASN A 1 90 ? -2.069 -9.123 -16.602 1.00 73.69 90 ASN A N 1
ATOM 710 C CA . ASN A 1 90 ? -1.026 -9.772 -15.795 1.00 73.69 90 ASN A CA 1
ATOM 711 C C . ASN A 1 90 ? -1.560 -10.892 -14.890 1.00 73.69 90 ASN A C 1
ATOM 713 O O . ASN A 1 90 ? -0.779 -11.693 -14.389 1.00 73.69 90 ASN A O 1
ATOM 717 N N . TYR A 1 91 ? -2.862 -10.900 -14.616 1.00 79.00 91 TYR A N 1
ATOM 718 C CA . TYR A 1 91 ? -3.553 -11.930 -13.845 1.00 79.00 91 TYR A CA 1
ATOM 719 C C . TYR A 1 91 ? -4.995 -12.041 -14.336 1.00 79.00 91 TYR A C 1
ATOM 721 O O . TYR A 1 91 ? -5.509 -11.067 -14.871 1.00 79.00 91 TYR A O 1
ATOM 729 N N . TYR A 1 92 ? -5.659 -13.178 -14.143 1.00 84.25 92 TYR A N 1
ATOM 730 C CA . TYR A 1 92 ? -7.071 -13.324 -14.515 1.00 84.25 92 TYR A CA 1
ATOM 731 C C . TYR A 1 92 ? -8.016 -12.933 -13.394 1.00 84.25 92 TYR A C 1
ATOM 733 O O . TYR A 1 92 ? -9.043 -12.305 -13.641 1.00 84.25 92 TYR A O 1
ATOM 741 N N . ALA A 1 93 ? -7.651 -13.263 -12.158 1.00 88.12 93 ALA A N 1
ATOM 742 C CA . ALA A 1 93 ? -8.489 -13.022 -10.999 1.00 88.12 93 ALA A CA 1
ATOM 743 C C . ALA A 1 93 ? -7.691 -12.406 -9.855 1.00 88.12 93 ALA A C 1
ATOM 745 O O . ALA A 1 93 ? -6.548 -12.777 -9.575 1.00 88.12 93 ALA A O 1
ATOM 746 N N . ARG A 1 94 ? -8.329 -11.468 -9.165 1.00 90.94 94 ARG A N 1
ATOM 747 C CA . ARG A 1 94 ? -7.861 -10.882 -7.918 1.00 90.94 94 ARG A CA 1
ATOM 748 C C . ARG A 1 94 ? -9.005 -10.860 -6.925 1.00 90.94 94 ARG A C 1
ATOM 750 O O . ARG A 1 94 ? -10.085 -10.366 -7.237 1.00 90.94 94 ARG A O 1
ATOM 757 N N . ALA A 1 95 ? -8.720 -11.331 -5.721 1.00 92.25 95 ALA A N 1
ATOM 758 C CA . ALA A 1 95 ? -9.623 -11.251 -4.588 1.00 92.25 95 ALA A CA 1
ATOM 759 C C . ALA A 1 95 ? -8.889 -10.624 -3.406 1.00 92.25 95 ALA A C 1
ATOM 761 O O . ALA A 1 95 ? -7.714 -10.910 -3.182 1.00 92.25 95 ALA A O 1
ATOM 762 N N . MET A 1 96 ? -9.564 -9.755 -2.666 1.00 94.25 96 MET A N 1
ATOM 763 C CA . MET A 1 96 ? -9.081 -9.207 -1.402 1.00 94.25 96 MET A CA 1
ATOM 764 C C . MET A 1 96 ? -10.242 -9.118 -0.425 1.00 94.25 96 MET A C 1
ATOM 766 O O . MET A 1 96 ? -11.326 -8.681 -0.803 1.00 94.25 96 MET A O 1
ATOM 770 N N . GLY A 1 97 ? -10.005 -9.502 0.820 1.00 94.19 97 GLY A N 1
ATOM 771 C CA . GLY A 1 97 ? -10.924 -9.318 1.931 1.00 94.19 97 GLY A CA 1
ATOM 772 C C . GLY A 1 97 ? -10.184 -8.655 3.079 1.00 94.19 97 GLY A C 1
ATOM 773 O O . GLY A 1 97 ? -9.126 -9.131 3.476 1.00 94.19 97 GLY A O 1
ATOM 774 N N . SER A 1 98 ? -10.730 -7.568 3.608 1.00 94.75 98 SER A N 1
ATOM 775 C CA . SER A 1 98 ? -10.208 -6.893 4.793 1.00 94.75 98 SER A CA 1
ATOM 776 C C . SER A 1 98 ? -11.310 -6.668 5.811 1.00 94.75 98 SER A C 1
ATOM 778 O O . SER A 1 98 ? -12.448 -6.378 5.444 1.00 94.75 98 SER A O 1
ATOM 780 N N . TYR A 1 99 ? -10.956 -6.754 7.083 1.00 94.38 99 TYR A N 1
ATOM 781 C CA . TYR A 1 99 ? -11.832 -6.452 8.197 1.00 94.38 99 TYR A CA 1
ATOM 782 C C . TYR A 1 99 ? -11.075 -5.635 9.236 1.00 94.38 99 TYR A C 1
ATOM 784 O O . TYR A 1 99 ? -10.001 -6.035 9.683 1.00 94.38 99 TYR A O 1
ATOM 792 N N . SER A 1 100 ? -11.661 -4.510 9.625 1.00 94.75 100 SER A N 1
ATOM 793 C CA . SER A 1 100 ? -11.110 -3.589 10.612 1.00 94.75 100 SER A CA 1
ATOM 794 C C . SER A 1 100 ? -12.161 -3.288 11.666 1.00 94.75 100 SER A C 1
ATOM 796 O O . SER A 1 100 ? -13.310 -2.983 11.346 1.00 94.75 100 SER A O 1
ATOM 798 N N . THR A 1 101 ? -11.780 -3.327 12.937 1.00 92.25 101 THR A N 1
ATOM 799 C CA . THR A 1 101 ? -12.657 -2.888 14.030 1.00 92.25 101 THR A CA 1
ATOM 800 C C . THR A 1 101 ? -12.698 -1.370 14.162 1.00 92.25 101 THR A C 1
ATOM 802 O O . THR A 1 101 ? -13.632 -0.845 14.762 1.00 92.25 101 THR A O 1
ATOM 805 N N . GLY A 1 102 ? -11.703 -0.674 13.599 1.00 90.00 102 GLY A N 1
ATOM 806 C CA . GLY A 1 102 ? -11.376 0.697 13.984 1.00 90.00 102 GLY A CA 1
ATOM 807 C C . GLY A 1 102 ? -10.870 0.760 15.429 1.00 90.00 102 GLY A C 1
ATOM 808 O O . GLY A 1 102 ? -10.736 -0.276 16.090 1.00 90.00 102 GLY A O 1
ATOM 809 N N . MET A 1 103 ? -10.603 1.975 15.906 1.00 92.06 103 MET A N 1
ATOM 810 C CA . MET A 1 103 ? -10.330 2.226 17.320 1.00 92.06 103 MET A CA 1
ATOM 811 C C . MET A 1 103 ? -11.598 1.972 18.141 1.00 92.06 103 MET A C 1
ATOM 813 O O . MET A 1 103 ? -12.629 2.597 17.895 1.00 92.06 103 MET A O 1
ATOM 817 N N . GLN A 1 104 ? -11.527 1.030 19.076 1.00 90.19 104 GLN A N 1
ATOM 818 C CA . GLN A 1 104 ? -12.619 0.717 19.992 1.00 90.19 104 GLN A CA 1
ATOM 819 C C . GLN A 1 104 ? -12.550 1.614 21.234 1.00 90.19 104 GLN A C 1
ATOM 821 O O . GLN A 1 104 ? -11.490 2.127 21.588 1.00 90.19 104 GLN A O 1
ATOM 826 N N . ASP A 1 105 ? -13.664 1.735 21.956 1.00 89.62 105 ASP A N 1
ATOM 827 C CA . ASP A 1 105 ? -13.753 2.559 23.175 1.00 89.62 105 ASP A CA 1
ATOM 828 C C . ASP A 1 105 ? -12.809 2.087 24.297 1.00 89.62 105 ASP A C 1
ATOM 830 O O . ASP A 1 105 ? -12.452 2.849 25.191 1.00 89.62 105 ASP A O 1
ATOM 834 N N . ASN A 1 106 ? -12.377 0.824 24.245 1.00 89.56 106 ASN A N 1
ATOM 835 C CA . ASN A 1 106 ? -11.403 0.246 25.170 1.00 89.56 106 ASN A CA 1
ATOM 836 C C . ASN A 1 106 ? -9.937 0.538 24.785 1.00 89.56 106 ASN A C 1
ATOM 838 O O . ASN A 1 106 ? -9.036 0.006 25.431 1.00 89.56 106 ASN A O 1
ATOM 842 N N . GLY A 1 107 ? -9.701 1.333 23.737 1.00 90.00 107 GLY A N 1
ATOM 843 C CA . GLY A 1 107 ? -8.372 1.718 23.259 1.00 90.00 107 GLY A CA 1
ATOM 844 C C . GLY A 1 107 ? -7.676 0.691 22.365 1.00 90.00 107 GLY A C 1
ATOM 845 O O . GLY A 1 107 ? -6.536 0.932 21.988 1.00 90.00 107 GLY A O 1
ATOM 846 N N . TRP A 1 108 ? -8.333 -0.421 22.018 1.00 93.44 108 TRP A N 1
ATOM 847 C CA . TRP A 1 108 ? -7.772 -1.443 21.130 1.00 93.44 108 TRP A CA 1
ATOM 848 C C . TRP A 1 108 ? -8.266 -1.281 19.694 1.00 93.44 108 TRP A C 1
ATOM 850 O O . TRP A 1 108 ? -9.438 -0.982 19.448 1.00 93.44 108 TRP A O 1
ATOM 860 N N . ALA A 1 109 ? -7.406 -1.580 18.727 1.00 94.25 109 ALA A N 1
ATOM 861 C CA . ALA A 1 109 ? -7.770 -1.674 17.323 1.00 94.25 109 ALA A CA 1
ATOM 862 C C . ALA A 1 109 ? -7.222 -2.955 16.691 1.00 94.25 109 ALA A C 1
ATOM 864 O O . ALA A 1 109 ? -6.049 -3.297 16.815 1.00 94.25 109 ALA A O 1
ATOM 865 N N . PHE A 1 110 ? -8.077 -3.654 15.949 1.00 94.50 110 PHE A N 1
ATOM 866 C CA . PHE A 1 110 ? -7.712 -4.854 15.209 1.00 94.50 110 PHE A CA 1
ATOM 867 C C . PHE A 1 110 ? -8.017 -4.678 13.726 1.00 94.50 110 PHE A C 1
ATOM 869 O O . PHE A 1 110 ? -9.099 -4.227 13.341 1.00 94.50 110 PHE A O 1
ATOM 876 N N . THR A 1 111 ? -7.070 -5.062 12.874 1.00 95.06 111 THR A N 1
ATOM 877 C CA . THR A 1 111 ? -7.269 -5.130 11.426 1.00 95.06 111 THR A CA 1
ATOM 878 C C . THR A 1 111 ? -6.626 -6.386 10.861 1.00 95.06 111 THR A C 1
ATOM 880 O O . THR A 1 111 ? -5.463 -6.672 11.125 1.00 95.06 111 THR A O 1
ATOM 883 N N . ALA A 1 112 ? -7.363 -7.103 10.021 1.00 94.56 112 ALA A N 1
ATOM 884 C CA . ALA A 1 112 ? -6.852 -8.224 9.250 1.00 94.56 112 ALA A CA 1
ATOM 885 C C . ALA A 1 112 ? -7.217 -8.064 7.774 1.00 94.56 112 ALA A C 1
ATOM 887 O O . ALA A 1 112 ? -8.289 -7.568 7.429 1.00 94.56 112 ALA A O 1
ATOM 888 N N . SER A 1 113 ? -6.328 -8.494 6.887 1.00 94.25 113 SER A N 1
ATOM 889 C CA . SER A 1 113 ? -6.576 -8.499 5.451 1.00 94.25 113 SER A CA 1
ATOM 890 C C . SER A 1 113 ? -5.887 -9.678 4.789 1.00 94.25 113 SER A C 1
ATOM 892 O O . SER A 1 113 ? -4.781 -10.058 5.163 1.00 94.25 113 SER A O 1
ATOM 894 N N . VAL A 1 114 ? -6.541 -10.259 3.795 1.00 94.38 114 VAL A N 1
ATOM 895 C CA . VAL A 1 114 ? -5.997 -11.316 2.952 1.00 94.38 114 VAL A CA 1
ATOM 896 C C . VAL A 1 114 ? -6.322 -10.997 1.506 1.00 94.38 114 VAL A C 1
ATOM 898 O O . VAL A 1 114 ? -7.433 -10.594 1.167 1.00 94.38 114 VAL A O 1
ATOM 901 N N . GLY A 1 115 ? -5.339 -11.164 0.636 1.00 93.38 115 GLY A N 1
ATOM 902 C CA . GLY A 1 115 ? -5.490 -10.908 -0.781 1.00 93.38 115 GLY A CA 1
ATOM 903 C C . GLY A 1 115 ? -4.718 -11.911 -1.606 1.00 93.38 115 GLY A C 1
ATOM 904 O O . GLY A 1 115 ? -3.664 -12.397 -1.205 1.00 93.38 115 GLY A O 1
ATOM 905 N N . GLY A 1 116 ? -5.240 -12.207 -2.786 1.00 91.19 116 GLY A N 1
ATOM 906 C CA . GLY A 1 116 ? -4.598 -13.093 -3.733 1.00 91.19 116 GLY A CA 1
ATOM 907 C C . GLY A 1 116 ? -4.797 -12.638 -5.167 1.00 91.19 116 GLY A C 1
ATOM 908 O O . GLY A 1 116 ? -5.777 -11.970 -5.512 1.00 91.19 116 GLY A O 1
ATOM 909 N N . ARG A 1 117 ? -3.834 -13.005 -6.007 1.00 89.50 117 ARG A N 1
ATOM 910 C CA . ARG A 1 117 ? -3.889 -12.839 -7.462 1.00 89.50 117 ARG A CA 1
ATOM 911 C C . ARG A 1 117 ? -3.546 -14.167 -8.116 1.00 89.50 117 ARG A C 1
ATOM 913 O O . ARG A 1 117 ? -2.580 -14.819 -7.712 1.00 89.50 117 ARG A O 1
ATOM 920 N N . TYR A 1 118 ? -4.327 -14.532 -9.124 1.00 86.31 118 TYR A N 1
ATOM 921 C CA . TYR A 1 118 ? -4.226 -15.806 -9.820 1.00 86.31 118 TYR A CA 1
ATOM 922 C C . TYR A 1 118 ? -4.273 -15.629 -11.346 1.00 86.31 118 TYR A C 1
ATOM 924 O O . TYR A 1 118 ? -5.137 -14.922 -11.869 1.00 86.31 118 TYR A O 1
ATOM 932 N N . SER A 1 119 ? -3.354 -16.299 -12.044 1.00 82.31 119 SER A N 1
ATOM 933 C CA . SER A 1 119 ? -3.297 -16.502 -13.497 1.00 82.31 119 SER A CA 1
ATOM 934 C C . SER A 1 119 ? -2.622 -17.835 -13.791 1.00 82.31 119 SER A C 1
ATOM 936 O O . SER A 1 119 ? -1.542 -18.093 -13.250 1.00 82.31 119 SER A O 1
ATOM 938 N N . HIS A 1 120 ? -3.231 -18.643 -14.660 1.00 69.31 120 HIS A N 1
ATOM 939 C CA . HIS A 1 120 ? -2.623 -19.872 -15.178 1.00 69.31 120 HIS A CA 1
ATOM 940 C C . HIS A 1 120 ? -1.578 -19.544 -16.254 1.00 69.31 120 HIS A C 1
ATOM 942 O O . HIS A 1 120 ? -0.412 -19.889 -16.099 1.00 69.31 120 HIS A O 1
ATOM 948 N N . GLU A 1 121 ? -1.980 -18.752 -17.246 1.00 69.06 121 GLU A N 1
ATOM 949 C CA . GLU A 1 121 ? -1.119 -18.085 -18.223 1.00 69.06 121 GLU A CA 1
ATOM 950 C C . GLU A 1 121 ? -1.406 -16.579 -18.146 1.00 69.06 121 GLU A C 1
ATOM 952 O O . GLU A 1 121 ? -2.510 -16.154 -17.806 1.00 69.06 121 GLU A O 1
ATOM 957 N N . GLY A 1 122 ? -0.392 -15.740 -18.304 1.00 62.28 122 GLY A N 1
ATOM 958 C CA . GLY A 1 122 ? -0.564 -14.295 -18.411 1.00 62.28 122 GLY A CA 1
ATOM 959 C C . GLY A 1 122 ? -0.894 -13.909 -19.849 1.00 62.28 122 GLY A C 1
ATOM 960 O O . GLY A 1 122 ? -1.040 -14.753 -20.725 1.00 62.28 122 GLY A O 1
ATOM 961 N N . HIS A 1 123 ? -0.934 -12.609 -20.132 1.00 65.25 123 HIS A N 1
ATOM 962 C CA . HIS A 1 123 ? -0.978 -12.123 -21.516 1.00 65.25 123 HIS A CA 1
ATOM 963 C C . HIS A 1 123 ? 0.242 -12.561 -22.351 1.00 65.25 123 HIS A C 1
ATOM 965 O O . HIS A 1 123 ? 0.169 -12.616 -23.573 1.00 65.25 123 HIS A O 1
ATOM 971 N N . ILE A 1 124 ? 1.367 -12.849 -21.691 1.00 72.75 124 ILE A N 1
ATOM 972 C CA . ILE A 1 124 ? 2.562 -13.426 -22.305 1.00 72.75 124 ILE A CA 1
ATOM 973 C C . ILE A 1 124 ? 2.598 -14.903 -21.919 1.00 72.75 124 ILE A C 1
ATOM 975 O O . ILE A 1 124 ? 2.561 -15.236 -20.729 1.00 72.75 124 ILE A O 1
ATOM 979 N N . GLU A 1 125 ? 2.673 -15.764 -22.928 1.00 69.00 125 GLU A N 1
ATOM 980 C CA . GLU A 1 125 ? 2.721 -17.216 -22.772 1.00 69.00 125 GLU A CA 1
ATOM 981 C C . GLU A 1 125 ? 3.907 -17.631 -21.879 1.00 69.00 125 GLU A C 1
ATOM 983 O O . GLU A 1 125 ? 5.005 -17.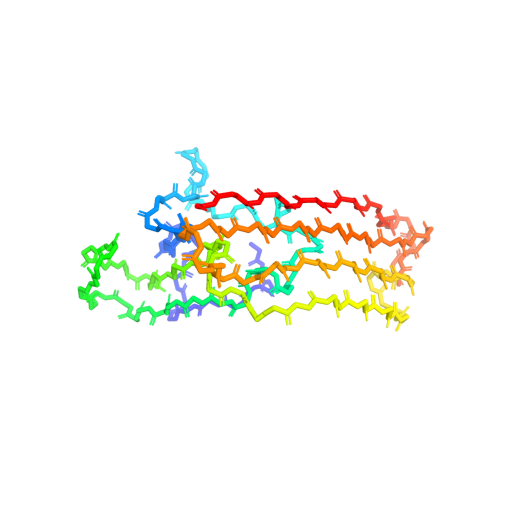075 -21.971 1.00 69.00 125 GLU A O 1
ATOM 988 N N . GLY A 1 126 ? 3.668 -18.560 -20.948 1.00 70.56 126 GLY A N 1
ATOM 989 C CA . GLY A 1 126 ? 4.663 -19.023 -19.970 1.00 70.56 126 GLY A CA 1
ATOM 990 C C . GLY A 1 126 ? 4.805 -18.183 -18.690 1.00 70.56 1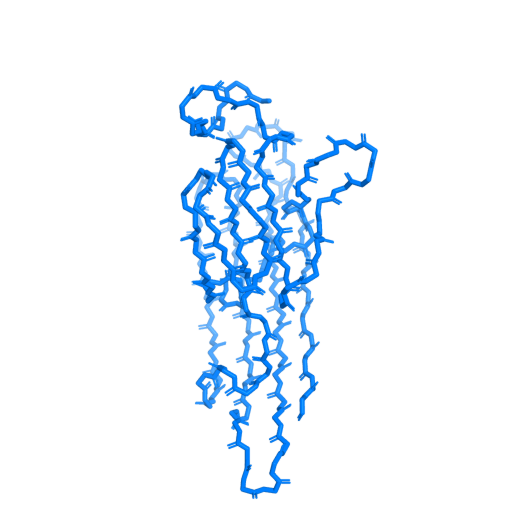26 GLY A C 1
ATOM 991 O O . GLY A 1 126 ? 5.533 -18.582 -17.780 1.00 70.56 126 GLY A O 1
ATOM 992 N N . VAL A 1 127 ? 4.103 -17.049 -18.559 1.00 75.56 127 VAL A N 1
ATOM 993 C CA . VAL A 1 127 ? 4.123 -16.237 -17.327 1.00 75.56 127 VAL A CA 1
ATOM 994 C C . VAL A 1 127 ? 2.934 -16.593 -16.434 1.00 75.56 127 VAL A C 1
ATOM 996 O O . VAL A 1 127 ? 1.814 -16.168 -16.690 1.00 75.56 127 VAL A O 1
ATOM 999 N N . PHE A 1 128 ? 3.166 -17.324 -15.346 1.00 74.25 128 PHE A N 1
ATOM 1000 C CA . PHE A 1 128 ? 2.138 -17.597 -14.335 1.00 74.25 128 PHE A CA 1
ATOM 1001 C C . PHE A 1 128 ? 2.144 -16.531 -13.230 1.00 74.25 128 PHE A C 1
ATOM 1003 O O . PHE A 1 128 ? 3.192 -16.002 -12.854 1.00 74.25 128 PHE A O 1
ATOM 1010 N N . TYR A 1 129 ? 0.974 -16.241 -12.653 1.00 76.88 129 TYR A N 1
ATOM 1011 C CA . TYR A 1 129 ? 0.867 -15.346 -11.497 1.00 76.88 129 TYR A CA 1
ATOM 1012 C C . TYR A 1 129 ? 0.113 -16.047 -10.375 1.00 76.88 129 TYR A C 1
ATOM 1014 O O . TYR A 1 129 ? -1.093 -16.257 -10.461 1.00 76.88 129 TYR A O 1
ATOM 1022 N N . ARG A 1 130 ? 0.811 -16.396 -9.294 1.00 84.31 130 ARG A N 1
ATOM 1023 C CA . ARG A 1 130 ? 0.196 -16.960 -8.088 1.00 84.31 130 ARG A CA 1
ATOM 1024 C C . ARG A 1 130 ? 0.786 -16.280 -6.866 1.00 84.31 130 ARG A C 1
ATOM 1026 O O . ARG A 1 130 ? 1.932 -16.527 -6.507 1.00 84.31 130 ARG A O 1
ATOM 1033 N N . ASN A 1 131 ? 0.005 -15.406 -6.245 1.00 85.44 131 ASN A N 1
ATOM 1034 C CA . ASN A 1 131 ? 0.391 -14.703 -5.027 1.00 85.44 131 ASN A CA 1
ATOM 1035 C C . ASN A 1 131 ? -0.748 -14.774 -4.014 1.00 85.44 131 ASN A C 1
ATOM 1037 O O . ASN A 1 131 ? -1.908 -14.584 -4.380 1.00 85.44 131 ASN A O 1
ATOM 1041 N N . ILE A 1 132 ? -0.382 -15.002 -2.755 1.00 89.94 132 ILE A N 1
ATOM 1042 C CA . ILE A 1 132 ? -1.229 -14.792 -1.587 1.00 89.94 132 ILE A CA 1
ATOM 1043 C C . ILE A 1 132 ? -0.444 -13.874 -0.651 1.00 89.94 132 ILE A C 1
ATOM 1045 O O . ILE A 1 132 ? 0.740 -14.103 -0.411 1.00 89.94 132 ILE A O 1
ATOM 1049 N N . SER A 1 133 ? -1.096 -12.832 -0.150 1.00 91.38 133 SER A N 1
ATOM 1050 C CA . SER A 1 133 ? -0.552 -11.900 0.835 1.00 91.38 133 SER A CA 1
ATOM 1051 C C . SER A 1 133 ? -1.555 -11.739 1.971 1.00 91.38 133 SER A C 1
ATOM 1053 O O . SER A 1 133 ? -2.765 -11.740 1.737 1.00 91.38 133 SER A O 1
ATOM 1055 N N . TYR A 1 134 ? -1.064 -11.574 3.194 1.00 92.50 134 TYR A N 1
ATOM 1056 C 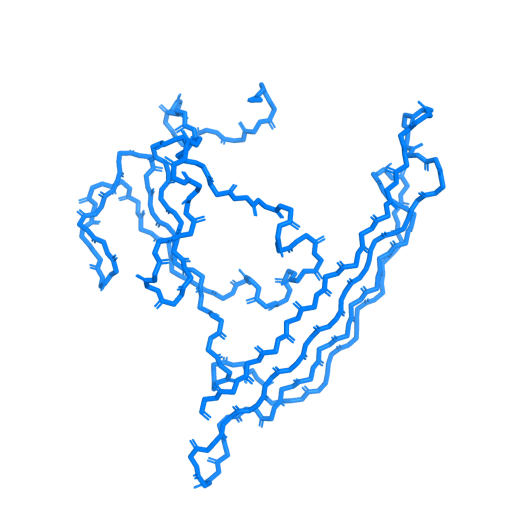CA . TYR A 1 134 ? -1.896 -11.348 4.369 1.00 92.50 134 TYR A CA 1
ATOM 1057 C C . TYR A 1 134 ? -1.303 -10.242 5.242 1.00 92.50 134 TYR A C 1
ATOM 1059 O O . TYR A 1 134 ? -0.097 -10.007 5.241 1.00 92.50 134 TYR A O 1
ATOM 1067 N N . PHE A 1 135 ? -2.170 -9.564 5.979 1.00 93.00 135 PHE A N 1
ATOM 1068 C CA . PHE A 1 135 ? -1.835 -8.521 6.933 1.00 93.00 135 PHE A CA 1
ATOM 1069 C C . PHE A 1 135 ? -2.636 -8.745 8.208 1.00 93.00 135 PHE A C 1
ATOM 1071 O O . PHE A 1 135 ? -3.832 -9.032 8.147 1.00 93.00 135 PHE A O 1
ATOM 1078 N N . VAL A 1 136 ? -1.974 -8.583 9.348 1.00 93.19 136 VAL A N 1
ATOM 1079 C CA . VAL A 1 136 ? -2.604 -8.560 10.665 1.00 93.19 136 VAL A CA 1
ATOM 1080 C C . VAL A 1 136 ? -1.970 -7.419 11.446 1.00 93.19 136 VAL A C 1
ATOM 1082 O O . VAL A 1 136 ? -0.747 -7.323 11.523 1.00 93.19 136 VAL A O 1
ATOM 1085 N N . GLY A 1 137 ? -2.811 -6.557 11.999 1.00 92.12 137 GLY A N 1
ATOM 1086 C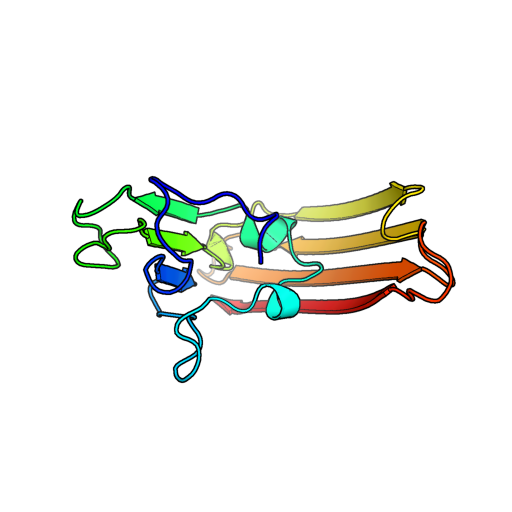 CA . GLY A 1 137 ? -2.429 -5.444 12.848 1.00 92.12 137 GLY A CA 1
ATOM 1087 C C . GLY A 1 137 ? -3.258 -5.457 14.123 1.00 92.12 137 GLY A C 1
ATOM 1088 O O . GLY A 1 137 ? -4.480 -5.617 14.076 1.00 92.12 137 GLY A O 1
ATOM 1089 N N . LEU A 1 138 ? -2.571 -5.273 15.242 1.00 92.38 138 LEU A N 1
ATOM 1090 C CA . LEU A 1 138 ? -3.141 -5.041 16.559 1.00 92.38 138 LEU A CA 1
ATOM 1091 C C . LEU A 1 138 ? -2.463 -3.788 17.111 1.00 92.38 138 LEU A C 1
ATOM 1093 O O . LEU A 1 138 ? -1.237 -3.680 17.037 1.00 92.38 138 LEU A O 1
ATOM 1097 N N . GLU A 1 139 ? -3.260 -2.856 17.609 1.00 88.62 139 GLU A N 1
ATOM 1098 C CA . GLU A 1 139 ? -2.820 -1.624 18.266 1.00 88.62 139 GLU A CA 1
ATOM 1099 C C . GLU A 1 139 ? -3.577 -1.443 19.577 1.00 88.62 139 GLU A C 1
ATOM 1101 O O . GLU A 1 139 ? -4.776 -1.815 19.607 1.00 88.62 139 GLU A O 1
#

Mean predicted aligned error: 6.25 Å

Sequence (139 aa):
SQFRFRSRGYENRFEDRYINGVNFNDQIRGVFNYSSIGALNDMTRNGDAVNYFAPSSFTFGSIGGSENINMRAGNYTRGGKVTLSLTNRNYYARAMGSYSTGMQDNGWAFTASVGGRYSHEGHIEGVFYRNISYFVGLE

Secondary structure (DSSP, 8-state):
-TTS--GGG--GGG-EEEETTEE-B-TTT-SB-TTTTTT-HHHHT-EEEE-TT---SS-S--TT-EEEE---GGGSPSEEEEEEEE-SSS-SEEEEEEEEEEE-TTS-EEEEEEEEEEESS-SSTT--EEEEEEEEEE-

Nearest PDB structures (foldseek):
  2qux-assembly6_Q  TM=5.673E-01  e=5.400E+00  Pseudomonas phage PP7
  5bw0-assembly1_B  TM=4.452E-01  e=3.012E+00  Pseudomonas aeruginosa PAO1
  2qux-assembly4_K  TM=4.575E-01  e=9.681E+00  Pseudomonas phage PP7
  8ptk-assembly1_K  TM=4.204E-01  e=3.588E+00  Sus scrofa
  7ds2-assembly1_B  TM=2.353E-01  e=6.433E+00  Gallus gallus

Foldseek 3Di:
DVPDDFQVNDDQLQEWEAEVLHTQQDPVVSHHDVQQCVFVCVQQVDWDWAQACDCDPRDSGTRRTYIYGYNALQPDDADKDWDWDADQAQFGIKIKIKHKRHQDPVRKIKIKMKIWTFDPAGVDGPRTGTDIHMDIHID

pLDDT: mean 86.68, std 7.9, range [47.59, 95.06]